Protein AF-A0A964X6C0-F1 (afdb_monomer_lite)

Foldseek 3Di:
DPPDDDQAAEFELFFAPVQGDDPDDVRSVVSVVVSVVVQVVCCVPVVHRYYYHHYLYLVVVLVVCVVRVPQEAEDEQDDDGSRNVRVVVSQVSCVVVNHHYHYDDDPLRVVQVVQCDPDDPSSVVCVVVSCVVVVND

pLDDT: mean 93.85, std 6.58, range [46.62, 98.25]

Secondary structure (DSSP, 8-state):
-TT-------EESS--TTS--S-SHHHHHHHHHHHHHHHHHHHHHH-S---EESS--HHHHHHHHHHHT-SSEEEEPPPSSHHHHHHHHHHHHHHHTT--EEEE--HHHHHHGGG-SS-HHHHHTTHHHHHHHTT--

Radius of gyration: 16.94 Å; chains: 1; bounding box: 37×33×46 Å

Structure (mmCIF, N/CA/C/O backbone):
data_AF-A0A964X6C0-F1
#
_entry.id   AF-A0A964X6C0-F1
#
loop_
_atom_site.group_PDB
_atom_site.id
_atom_site.type_symbol
_atom_site.label_atom_id
_atom_site.label_alt_id
_atom_site.label_comp_id
_atom_site.label_asym_id
_atom_site.label_entity_id
_atom_site.label_seq_id
_atom_site.pdbx_PDB_ins_code
_atom_site.Cartn_x
_atom_site.Cartn_y
_atom_site.Cartn_z
_atom_site.occupancy
_atom_site.B_iso_or_equiv
_atom_site.auth_seq_id
_atom_site.auth_comp_id
_atom_site.auth_asym_id
_atom_site.auth_atom_id
_atom_site.pdbx_PDB_model_num
ATOM 1 N N . PRO A 1 1 ? -13.222 -12.576 -5.541 1.00 49.53 1 PRO A N 1
ATOM 2 C CA . PRO A 1 1 ? -13.345 -13.393 -4.312 1.00 49.53 1 PRO A CA 1
ATOM 3 C C . PRO A 1 1 ? -14.797 -13.393 -3.814 1.00 49.53 1 PRO A C 1
ATOM 5 O O . PRO A 1 1 ? -15.246 -12.420 -3.221 1.00 49.53 1 PRO A O 1
ATOM 8 N N . HIS A 1 2 ? -15.557 -14.446 -4.125 1.00 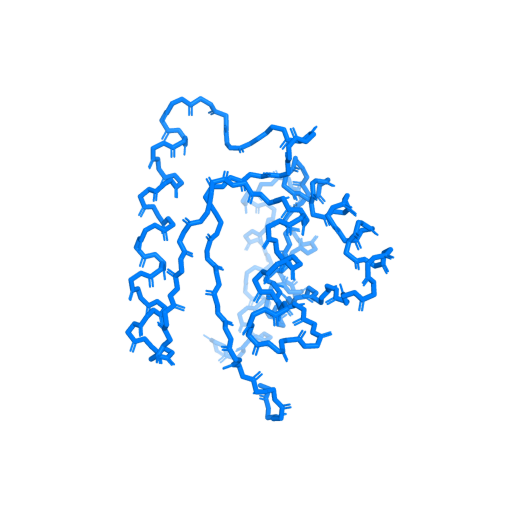46.62 2 HIS A N 1
ATOM 9 C CA . HIS A 1 2 ? -16.842 -14.671 -3.459 1.00 46.62 2 HIS A CA 1
ATOM 10 C C . HIS A 1 2 ? -16.566 -15.044 -1.996 1.00 46.62 2 HIS A C 1
ATOM 12 O O . HIS A 1 2 ? -15.679 -15.856 -1.746 1.00 46.62 2 HIS A O 1
ATOM 18 N N . GLY A 1 3 ? -17.294 -14.446 -1.051 1.00 70.44 3 GLY A N 1
ATOM 19 C CA . GLY A 1 3 ? -17.167 -14.766 0.376 1.00 70.44 3 GLY A CA 1
ATOM 20 C C . GLY A 1 3 ? -16.166 -13.921 1.170 1.00 70.44 3 GLY A C 1
ATOM 21 O O . GLY A 1 3 ? -15.827 -14.306 2.281 1.00 70.44 3 GLY A O 1
ATOM 22 N N . VAL A 1 4 ? -15.703 -12.789 0.631 1.00 80.75 4 VAL A N 1
ATOM 23 C CA . VAL A 1 4 ? -15.031 -11.750 1.427 1.00 80.75 4 VAL A CA 1
ATOM 24 C C . VAL A 1 4 ? -16.040 -10.642 1.686 1.00 80.75 4 VAL A C 1
ATOM 26 O O . VAL A 1 4 ? -16.537 -10.050 0.727 1.00 80.75 4 VAL A O 1
ATOM 29 N N . ASP A 1 5 ? -16.344 -10.393 2.956 1.00 90.50 5 ASP A N 1
ATOM 30 C CA . ASP A 1 5 ? -17.138 -9.240 3.371 1.00 90.50 5 ASP A CA 1
ATOM 31 C C . ASP A 1 5 ? -16.197 -8.071 3.672 1.00 90.50 5 ASP A C 1
ATOM 33 O O . ASP A 1 5 ? -15.273 -8.201 4.476 1.00 90.50 5 ASP A O 1
ATOM 37 N N . LEU A 1 6 ? -16.376 -6.955 2.968 1.00 92.94 6 LEU A N 1
ATOM 38 C CA . LEU A 1 6 ? -15.532 -5.777 3.135 1.00 92.94 6 LEU A CA 1
ATOM 39 C C . LEU A 1 6 ? -16.214 -4.814 4.104 1.00 92.94 6 LEU A C 1
ATOM 41 O O . LEU A 1 6 ? -17.134 -4.095 3.721 1.00 92.94 6 LEU A O 1
ATOM 45 N N . VAL A 1 7 ? -15.732 -4.787 5.344 1.00 95.31 7 VAL A N 1
ATOM 46 C CA . VAL A 1 7 ? -16.322 -3.974 6.422 1.00 95.31 7 VAL A CA 1
ATOM 47 C C . VAL A 1 7 ? -15.700 -2.580 6.551 1.00 95.31 7 VAL A C 1
ATOM 49 O O . VAL A 1 7 ? -16.333 -1.666 7.073 1.00 95.31 7 VAL A O 1
ATOM 52 N N . ALA A 1 8 ? -14.472 -2.399 6.057 1.00 95.88 8 ALA A N 1
ATOM 53 C CA . ALA A 1 8 ? -13.748 -1.131 6.062 1.00 95.88 8 ALA A CA 1
ATOM 54 C C . ALA A 1 8 ? -12.677 -1.096 4.962 1.00 95.88 8 ALA A C 1
ATOM 56 O O . ALA A 1 8 ? -12.255 -2.133 4.448 1.00 95.88 8 ALA A O 1
ATOM 57 N N . ALA A 1 9 ? -12.226 0.107 4.615 1.00 96.50 9 ALA A N 1
ATOM 58 C CA . ALA A 1 9 ? -11.108 0.334 3.710 1.00 96.50 9 ALA A CA 1
ATOM 59 C C . ALA A 1 9 ? -10.317 1.564 4.167 1.00 96.50 9 ALA A C 1
ATOM 61 O O . ALA A 1 9 ? -10.907 2.561 4.558 1.00 96.50 9 ALA A O 1
ATOM 62 N N . THR A 1 10 ? -8.991 1.510 4.060 1.00 96.62 10 THR A N 1
ATOM 63 C CA . THR A 1 10 ? -8.083 2.619 4.383 1.00 96.62 10 THR A CA 1
ATOM 64 C C . THR A 1 10 ? -7.063 2.750 3.259 1.00 96.62 10 THR A C 1
ATOM 66 O O . THR A 1 10 ? -6.584 1.746 2.729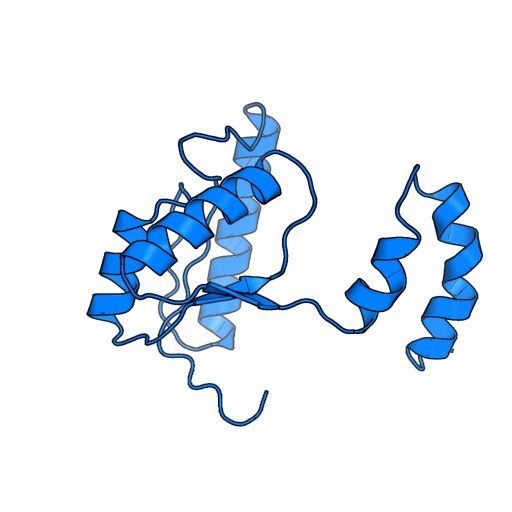 1.00 96.62 10 THR A O 1
ATOM 69 N N . VAL A 1 11 ? -6.718 3.983 2.891 1.00 97.31 11 VAL A N 1
ATOM 70 C CA . VAL A 1 11 ? -5.596 4.271 1.990 1.00 97.31 11 VAL A CA 1
ATOM 71 C C . VAL A 1 11 ? -4.438 4.825 2.807 1.00 97.31 11 VAL A C 1
ATOM 73 O O . VAL A 1 11 ? -4.640 5.635 3.707 1.00 97.31 11 VAL A O 1
ATOM 76 N N . VAL A 1 12 ? -3.217 4.404 2.482 1.00 95.69 12 VAL A N 1
ATOM 77 C CA . VAL A 1 12 ? -2.010 4.841 3.190 1.00 95.69 12 VAL A CA 1
ATOM 78 C C . VAL A 1 12 ? -1.091 5.589 2.234 1.00 95.69 12 VAL A C 1
ATOM 80 O O . VAL A 1 12 ? -0.718 5.053 1.192 1.00 95.69 12 VAL A O 1
ATOM 83 N N . SER A 1 13 ? -0.738 6.828 2.578 1.00 95.81 13 SER A N 1
ATOM 84 C CA . SER A 1 13 ? 0.100 7.717 1.762 1.00 95.81 13 SER A CA 1
ATOM 85 C C . SER A 1 13 ? 1.568 7.763 2.199 1.00 95.81 13 SER A C 1
ATOM 87 O O . SER A 1 13 ? 2.320 8.621 1.737 1.00 95.81 13 SER A O 1
ATOM 89 N N . GLY A 1 14 ? 1.979 6.859 3.083 1.00 94.12 14 GLY A N 1
ATOM 90 C CA . GLY A 1 14 ? 3.356 6.719 3.544 1.00 94.12 14 GLY A CA 1
ATOM 91 C C . GLY A 1 14 ? 3.752 5.261 3.723 1.00 94.12 14 GLY A C 1
ATOM 92 O O . GLY A 1 14 ? 3.166 4.358 3.124 1.00 94.12 14 GLY A O 1
ATOM 93 N N . SER A 1 15 ? 4.781 5.036 4.526 1.00 94.56 15 SER A N 1
ATOM 94 C CA . SER A 1 15 ? 5.343 3.718 4.801 1.00 94.56 15 SER A CA 1
ATOM 95 C C . SER A 1 15 ? 5.396 3.439 6.298 1.00 94.56 15 SER A C 1
ATOM 97 O O . SER A 1 15 ? 4.884 4.210 7.106 1.00 94.56 15 SER A O 1
ATOM 99 N N . HIS A 1 16 ? 5.978 2.300 6.661 1.00 96.88 16 HIS A N 1
ATOM 100 C CA . HIS A 1 16 ? 6.217 1.955 8.054 1.00 96.88 16 HIS A CA 1
ATOM 101 C C . HIS A 1 16 ? 7.147 2.993 8.715 1.00 96.88 16 HIS A C 1
ATOM 103 O O . HIS A 1 16 ? 8.107 3.413 8.056 1.00 96.88 16 HIS A O 1
ATOM 109 N N . PRO A 1 17 ? 6.939 3.364 9.994 1.00 94.38 17 PRO A N 1
ATOM 11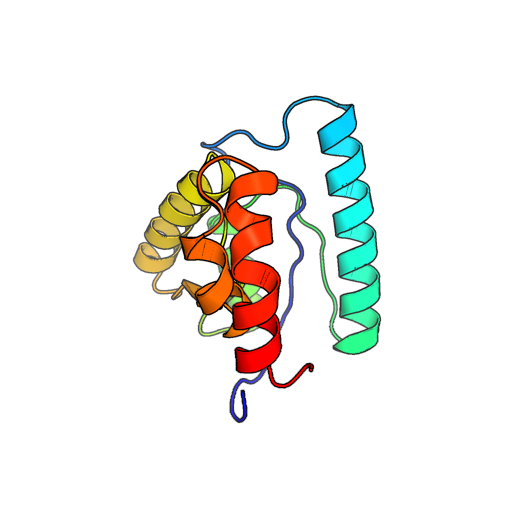0 C CA . PRO A 1 17 ? 7.764 4.357 10.693 1.00 94.38 17 PRO A CA 1
ATOM 111 C C . PRO A 1 17 ? 9.275 4.087 10.633 1.00 94.38 17 PRO A C 1
ATOM 113 O O . PRO A 1 17 ? 10.068 5.009 10.447 1.00 94.38 17 PRO A O 1
ATOM 116 N N . ASP A 1 18 ? 9.670 2.815 10.710 1.00 95.38 18 ASP A N 1
ATOM 117 C CA . ASP A 1 18 ? 11.082 2.402 10.661 1.00 95.38 18 ASP A CA 1
ATOM 118 C C . ASP A 1 18 ? 11.672 2.313 9.242 1.00 95.38 18 ASP A C 1
ATOM 120 O O . ASP A 1 18 ? 12.879 2.126 9.069 1.00 95.38 18 ASP A O 1
ATOM 124 N N . HIS A 1 19 ? 10.848 2.460 8.204 1.00 94.88 19 HIS A N 1
ATOM 125 C CA . HIS A 1 19 ? 11.258 2.298 6.811 1.00 94.88 19 HIS A CA 1
ATOM 126 C C . HIS A 1 19 ? 10.826 3.501 5.979 1.00 94.88 19 HIS A C 1
ATOM 128 O O . HIS A 1 19 ? 9.787 3.472 5.329 1.00 94.88 19 HIS A O 1
ATOM 134 N N . ALA A 1 20 ? 11.647 4.553 5.962 1.00 93.19 20 ALA A N 1
ATOM 135 C CA . ALA A 1 20 ? 11.326 5.810 5.290 1.00 93.19 20 ALA A CA 1
ATOM 136 C C . ALA A 1 20 ? 10.999 5.638 3.793 1.00 93.19 20 ALA A C 1
ATOM 138 O O . ALA A 1 20 ? 11.812 5.122 3.024 1.00 93.19 20 ALA A O 1
ATOM 139 N N . TRP A 1 21 ? 9.823 6.117 3.386 1.00 94.75 21 TRP A N 1
ATOM 140 C CA . TRP A 1 21 ? 9.352 6.276 2.009 1.00 94.75 21 TRP A CA 1
ATOM 141 C C . TRP A 1 21 ? 8.041 7.096 2.038 1.00 94.75 21 TRP A C 1
ATOM 143 O O . TRP A 1 21 ? 7.270 6.954 2.983 1.00 94.75 21 TRP A O 1
ATOM 153 N N . PRO A 1 22 ? 7.730 7.939 1.037 1.00 94.94 22 PRO A N 1
ATOM 154 C CA . PRO A 1 22 ? 8.489 8.247 -0.177 1.00 94.94 22 PRO A CA 1
ATOM 155 C C . PRO A 1 22 ? 9.664 9.214 0.048 1.00 94.94 22 PRO A C 1
ATOM 157 O O . PRO A 1 22 ? 9.727 9.944 1.032 1.00 94.94 22 PRO A O 1
ATOM 160 N N . PHE A 1 23 ? 10.618 9.236 -0.891 1.00 95.75 23 PHE A N 1
ATOM 161 C CA . PHE A 1 23 ? 11.835 10.048 -0.775 1.00 95.75 23 PHE A CA 1
ATOM 162 C C . PHE A 1 23 ? 11.715 11.415 -1.462 1.00 95.75 23 PHE A C 1
ATOM 164 O O . PHE A 1 23 ? 11.694 11.506 -2.692 1.00 95.75 23 PHE A O 1
ATOM 171 N N . GLY A 1 24 ? 11.741 12.478 -0.655 1.00 97.19 24 GLY A N 1
ATOM 172 C CA . GLY A 1 24 ? 11.779 13.872 -1.099 1.00 97.19 24 GLY A CA 1
ATOM 173 C C . GLY A 1 24 ? 10.411 14.464 -1.445 1.00 97.19 24 GLY A C 1
ATOM 174 O O . GLY A 1 24 ? 9.466 13.756 -1.794 1.00 97.19 24 GLY A O 1
ATOM 175 N N . ASP A 1 25 ? 10.329 15.793 -1.395 1.00 97.56 25 ASP A N 1
ATOM 176 C CA . ASP A 1 25 ? 9.063 16.541 -1.406 1.00 97.56 25 ASP A CA 1
ATOM 177 C C . ASP A 1 25 ? 8.189 16.260 -2.631 1.00 97.56 25 ASP A C 1
ATOM 179 O O . ASP A 1 25 ? 6.976 16.132 -2.522 1.00 97.56 25 ASP A O 1
ATOM 183 N N . LYS A 1 26 ? 8.801 16.114 -3.813 1.00 98.00 26 LYS A N 1
ATOM 184 C CA . LYS A 1 26 ? 8.058 15.837 -5.053 1.00 98.00 26 LYS A CA 1
ATOM 185 C C . LYS A 1 26 ? 7.413 14.453 -5.051 1.00 98.00 26 LYS A C 1
ATOM 187 O O . LYS A 1 26 ? 6.316 14.296 -5.578 1.00 98.00 26 LYS A O 1
ATOM 192 N N . ALA A 1 27 ? 8.105 13.453 -4.507 1.00 96.75 27 ALA A N 1
ATOM 193 C CA . ALA A 1 27 ? 7.556 12.107 -4.403 1.00 96.75 27 ALA A CA 1
ATOM 194 C C . ALA A 1 27 ? 6.473 12.059 -3.319 1.00 96.75 27 ALA A C 1
ATOM 196 O O . ALA A 1 27 ? 5.432 11.451 -3.544 1.00 96.75 27 ALA A O 1
ATOM 197 N N . ALA A 1 28 ? 6.685 12.754 -2.197 1.00 96.31 28 ALA A N 1
ATOM 198 C CA . ALA A 1 28 ? 5.689 12.902 -1.141 1.00 96.31 28 ALA A CA 1
ATOM 199 C C . ALA A 1 28 ? 4.400 13.568 -1.647 1.00 96.31 28 ALA A C 1
ATOM 201 O O . ALA A 1 28 ? 3.322 13.013 -1.455 1.00 96.31 28 ALA A O 1
ATOM 202 N N . ASP A 1 29 ? 4.500 14.686 -2.372 1.00 97.81 29 ASP A N 1
ATOM 203 C CA . ASP A 1 29 ? 3.336 15.359 -2.968 1.00 97.81 29 ASP A CA 1
ATOM 204 C C . ASP A 1 29 ? 2.613 14.457 -3.978 1.00 97.81 29 ASP A C 1
ATOM 206 O O . ASP A 1 29 ? 1.390 14.323 -3.942 1.00 97.81 29 ASP A O 1
ATOM 210 N N . PHE A 1 30 ? 3.363 13.764 -4.843 1.00 97.94 30 PHE A N 1
ATOM 211 C CA . PHE A 1 30 ? 2.770 12.819 -5.787 1.00 97.94 30 PHE A CA 1
ATOM 212 C C . PHE A 1 30 ? 1.996 11.702 -5.074 1.00 97.94 30 PHE A C 1
ATOM 214 O O . PHE A 1 30 ? 0.844 11.448 -5.423 1.00 97.94 30 PHE A O 1
ATOM 221 N N . VAL A 1 31 ? 2.600 11.052 -4.073 1.00 97.19 31 VAL A N 1
ATOM 222 C CA . VAL A 1 31 ? 1.963 9.959 -3.322 1.00 97.19 31 VAL A CA 1
ATOM 223 C C . VAL A 1 31 ? 0.748 10.462 -2.551 1.00 97.19 31 VAL A C 1
ATOM 225 O O . VAL A 1 31 ? -0.291 9.807 -2.594 1.00 97.19 31 VAL A O 1
ATOM 228 N N . ALA A 1 32 ? 0.824 11.629 -1.910 1.00 97.00 32 ALA A N 1
ATOM 229 C CA . ALA A 1 32 ? -0.305 12.214 -1.191 1.00 97.00 32 ALA A CA 1
ATOM 230 C C . ALA A 1 32 ? -1.500 12.465 -2.125 1.00 97.00 32 ALA A C 1
ATOM 232 O O . ALA A 1 32 ? -2.624 12.059 -1.825 1.00 97.00 32 ALA A O 1
ATOM 233 N N . ARG A 1 33 ? -1.262 13.065 -3.300 1.00 98.12 33 ARG A N 1
ATOM 234 C CA . ARG A 1 33 ? -2.322 13.342 -4.286 1.00 98.12 33 ARG A CA 1
ATOM 235 C C . ARG A 1 33 ? -2.879 12.063 -4.913 1.00 98.12 33 ARG A C 1
ATOM 237 O O . ARG A 1 33 ? -4.090 11.958 -5.071 1.00 98.12 33 ARG A O 1
ATOM 244 N N . ALA A 1 34 ? -2.026 11.087 -5.224 1.00 97.94 34 ALA A N 1
ATOM 245 C CA . ALA A 1 34 ? -2.459 9.784 -5.732 1.00 97.94 34 ALA A CA 1
ATOM 246 C C . ALA A 1 34 ? -3.270 8.994 -4.691 1.00 97.94 34 ALA A C 1
ATOM 248 O O . ALA A 1 34 ? -4.241 8.331 -5.038 1.00 97.94 34 ALA A O 1
ATOM 249 N N . SER A 1 35 ? -2.905 9.096 -3.412 1.00 97.81 35 SER A N 1
ATOM 250 C CA . SER A 1 35 ? -3.626 8.456 -2.307 1.00 97.81 35 SER A CA 1
ATOM 251 C C . SER A 1 35 ? -5.001 9.085 -2.088 1.00 97.81 35 SER A C 1
ATOM 253 O O . SER A 1 35 ? -5.977 8.368 -1.888 1.00 97.81 35 SER A O 1
ATOM 255 N N . ALA A 1 36 ? -5.100 10.414 -2.180 1.00 97.88 36 ALA A N 1
ATOM 256 C CA . ALA A 1 36 ? -6.382 11.112 -2.122 1.00 97.88 36 ALA A CA 1
ATOM 257 C C . ALA A 1 36 ? -7.315 10.691 -3.271 1.00 97.88 36 ALA A C 1
ATOM 259 O O . ALA A 1 36 ? -8.463 10.333 -3.019 1.00 97.88 36 ALA A O 1
ATOM 260 N N . ASP A 1 37 ? -6.801 10.649 -4.505 1.00 98.25 37 ASP A N 1
ATOM 261 C CA . ASP A 1 37 ? -7.550 10.188 -5.683 1.00 98.25 37 ASP A CA 1
ATOM 262 C C . ASP A 1 37 ? -8.008 8.724 -5.540 1.00 98.25 37 ASP A C 1
ATOM 264 O O . ASP A 1 37 ? -9.175 8.400 -5.768 1.00 98.25 37 ASP A O 1
ATOM 268 N N . ALA A 1 38 ? -7.122 7.842 -5.063 1.00 97.69 38 ALA A N 1
ATOM 269 C CA . ALA A 1 38 ? -7.457 6.447 -4.792 1.00 97.69 38 ALA A CA 1
ATOM 270 C C . ALA A 1 38 ? -8.555 6.309 -3.726 1.00 97.69 38 ALA A C 1
ATOM 272 O O . ALA A 1 38 ? -9.462 5.490 -3.887 1.00 97.69 38 ALA A O 1
ATOM 273 N N . ALA A 1 39 ? -8.505 7.113 -2.660 1.00 97.94 39 ALA A N 1
ATOM 274 C CA . ALA A 1 39 ? -9.539 7.124 -1.631 1.00 97.94 39 ALA A CA 1
ATOM 275 C C . ALA A 1 39 ? -10.881 7.618 -2.187 1.00 97.94 39 ALA A C 1
ATOM 277 O O . ALA A 1 39 ? -11.906 6.994 -1.923 1.00 97.94 39 ALA A O 1
ATOM 278 N N . ASP A 1 40 ? -10.895 8.672 -3.005 1.00 97.88 40 ASP A N 1
ATOM 279 C CA . ASP A 1 40 ? -12.116 9.175 -3.648 1.00 97.88 40 ASP A CA 1
ATOM 280 C C . ASP A 1 40 ? -12.756 8.120 -4.560 1.00 97.88 40 ASP A C 1
ATOM 282 O O . ASP A 1 40 ? -13.961 7.851 -4.468 1.00 97.88 40 ASP A O 1
ATOM 286 N N . HIS A 1 41 ? -11.948 7.449 -5.384 1.00 97.12 41 HIS A N 1
ATOM 287 C CA . HIS A 1 41 ? -12.420 6.346 -6.217 1.00 97.12 41 HIS A CA 1
ATOM 288 C C . HIS A 1 41 ? -12.961 5.188 -5.363 1.00 97.12 41 HIS A C 1
ATOM 290 O O . HIS A 1 41 ? -14.013 4.612 -5.673 1.00 97.12 41 HIS A O 1
ATOM 296 N N . ALA A 1 42 ? -12.255 4.824 -4.292 1.00 96.12 42 ALA A N 1
ATOM 297 C CA . ALA A 1 42 ? -12.648 3.741 -3.399 1.00 96.12 42 ALA A CA 1
ATOM 298 C C . ALA A 1 42 ? -13.973 4.049 -2.688 1.00 96.12 42 ALA A C 1
ATOM 300 O O . ALA A 1 42 ? -14.868 3.208 -2.724 1.00 96.12 42 ALA A O 1
ATOM 301 N N . ARG A 1 43 ? -14.160 5.263 -2.149 1.00 96.69 43 ARG A N 1
ATOM 302 C CA . ARG A 1 43 ? -15.436 5.704 -1.549 1.00 96.69 43 ARG A CA 1
ATOM 303 C C . ARG A 1 43 ? -16.591 5.562 -2.533 1.00 96.69 43 ARG A C 1
ATOM 305 O O . ARG A 1 43 ? -17.633 5.010 -2.188 1.00 96.69 43 ARG A O 1
ATOM 312 N N . SER A 1 44 ? -16.393 6.007 -3.776 1.00 94.44 44 SER A N 1
ATOM 313 C CA . SER A 1 44 ? -17.422 5.924 -4.817 1.00 94.44 44 SER A CA 1
ATOM 314 C C . SER A 1 44 ? -17.773 4.481 -5.192 1.00 94.44 44 SER A C 1
ATOM 316 O O . SER A 1 44 ? -18.943 4.170 -5.400 1.00 94.44 44 SER A O 1
ATOM 318 N N . THR A 1 45 ? -16.777 3.596 -5.263 1.00 95.25 45 THR A N 1
ATOM 319 C CA . THR A 1 45 ? -16.965 2.210 -5.725 1.00 95.25 45 THR A CA 1
ATOM 320 C C . THR A 1 45 ? -17.474 1.287 -4.622 1.00 95.25 45 THR A C 1
ATOM 322 O O . THR A 1 45 ? -18.303 0.418 -4.876 1.00 95.25 45 THR A O 1
ATOM 325 N N . LEU A 1 46 ? -16.967 1.457 -3.401 1.00 92.62 46 LEU A N 1
ATOM 326 C CA . LEU A 1 46 ? -17.219 0.564 -2.270 1.00 92.62 46 LEU A CA 1
ATOM 327 C C . LEU A 1 46 ? -18.392 1.030 -1.406 1.00 92.62 46 LEU A C 1
ATOM 329 O O . LEU A 1 46 ? -18.909 0.241 -0.626 1.00 92.62 46 LEU A O 1
ATOM 333 N N . SER A 1 47 ? -18.829 2.289 -1.542 1.00 92.44 47 SER A N 1
ATOM 334 C CA . SER A 1 47 ? -19.832 2.903 -0.656 1.00 92.44 47 SER A CA 1
ATOM 335 C C . SER A 1 47 ? -19.449 2.833 0.832 1.00 92.44 47 SER A C 1
ATOM 337 O O . SER A 1 47 ? -20.314 2.732 1.698 1.00 92.44 47 SER A O 1
ATOM 339 N N . LEU A 1 48 ? -18.146 2.890 1.118 1.00 93.31 48 LEU A N 1
ATOM 340 C CA . LEU A 1 48 ? -17.566 2.925 2.460 1.00 93.31 48 LEU A CA 1
ATOM 341 C C . LEU A 1 48 ? -16.913 4.285 2.706 1.00 93.31 48 LEU A C 1
ATOM 343 O O . LEU A 1 48 ? -16.502 4.960 1.758 1.00 93.31 48 LEU A O 1
ATOM 347 N N . ASP A 1 49 ? -16.772 4.659 3.978 1.00 94.00 49 ASP A N 1
ATOM 348 C CA . ASP A 1 49 ? -15.781 5.671 4.326 1.00 94.00 49 ASP A CA 1
ATOM 349 C C . ASP A 1 49 ? -14.378 5.082 4.139 1.00 94.00 49 ASP A C 1
ATOM 351 O O . ASP A 1 49 ? -14.138 3.910 4.435 1.00 94.00 49 ASP A O 1
ATOM 355 N N . VAL A 1 50 ? -13.473 5.890 3.595 1.00 97.12 50 VAL A N 1
ATOM 356 C CA . VAL A 1 50 ? -12.104 5.477 3.264 1.00 97.12 50 VAL A CA 1
ATOM 357 C C . VAL A 1 50 ? -11.148 6.565 3.734 1.00 97.12 50 VAL A C 1
ATOM 359 O O . VAL A 1 50 ? -10.862 7.494 2.970 1.00 97.12 50 VAL A O 1
ATOM 362 N N . PRO A 1 51 ? -10.686 6.539 4.994 1.00 95.88 51 PRO A N 1
ATOM 363 C CA . PRO A 1 51 ? -9.697 7.494 5.467 1.00 95.88 51 PRO A CA 1
ATOM 364 C C . PRO A 1 51 ? -8.370 7.335 4.718 1.00 95.88 51 PRO A C 1
ATOM 366 O O . PRO A 1 51 ? -7.995 6.241 4.289 1.00 95.88 51 PRO A O 1
ATOM 369 N N . VAL A 1 52 ? -7.654 8.453 4.586 1.00 97.00 52 VAL A N 1
ATOM 370 C CA . VAL A 1 52 ? -6.247 8.462 4.174 1.00 97.00 52 VAL A CA 1
ATOM 371 C C . VAL A 1 52 ? -5.407 8.681 5.425 1.00 97.00 52 VAL A C 1
ATOM 373 O O . VAL A 1 52 ? -5.605 9.680 6.116 1.00 97.00 52 VAL A O 1
ATOM 376 N N . ILE A 1 53 ? -4.491 7.760 5.706 1.00 95.25 53 ILE A N 1
ATOM 377 C CA . ILE A 1 53 ? -3.502 7.878 6.784 1.00 95.25 53 ILE A CA 1
ATOM 378 C C . ILE A 1 53 ? -2.104 8.054 6.188 1.00 95.25 53 ILE A C 1
ATOM 380 O O . ILE A 1 53 ? -1.834 7.609 5.072 1.00 95.25 53 ILE A O 1
ATOM 384 N N . ASP A 1 54 ? -1.210 8.719 6.908 1.00 93.88 54 ASP A N 1
ATOM 385 C CA . ASP A 1 54 ? 0.120 9.101 6.421 1.00 93.88 54 ASP A CA 1
ATOM 386 C C . ASP A 1 54 ? 1.229 8.095 6.764 1.00 93.88 54 ASP A C 1
ATOM 388 O O . ASP A 1 54 ? 2.357 8.257 6.302 1.00 93.88 54 ASP A O 1
ATOM 392 N N . SER A 1 55 ? 0.909 7.035 7.510 1.00 93.56 55 SER A N 1
ATOM 393 C CA . SER A 1 55 ? 1.855 6.011 7.958 1.00 93.56 55 SER A CA 1
ATOM 394 C C . SER A 1 55 ? 1.232 4.613 7.939 1.00 93.56 55 SER A C 1
ATOM 396 O O . SER A 1 55 ? 0.049 4.449 8.240 1.00 93.56 55 SER A O 1
ATOM 398 N N . LEU A 1 56 ? 2.036 3.594 7.610 1.00 92.44 56 LEU A N 1
ATOM 399 C CA . LEU A 1 56 ? 1.695 2.175 7.800 1.00 92.44 56 LEU A CA 1
ATOM 400 C C . LEU A 1 56 ? 2.026 1.764 9.241 1.00 92.44 56 LEU A C 1
ATOM 402 O O . LEU A 1 56 ? 2.942 0.983 9.477 1.00 92.44 56 LEU A O 1
ATOM 406 N N . ASP A 1 57 ? 1.303 2.346 10.191 1.00 93.25 57 ASP A N 1
ATOM 407 C CA . ASP A 1 57 ? 1.465 2.116 11.627 1.00 93.25 57 ASP A CA 1
ATOM 408 C C . ASP A 1 57 ? 0.515 1.011 12.121 1.00 93.25 57 ASP A C 1
ATOM 410 O O . ASP A 1 57 ? -0.701 1.090 11.912 1.00 93.25 57 ASP A O 1
ATOM 414 N N . ALA A 1 58 ? 1.050 -0.021 12.785 1.00 96.56 58 ALA A N 1
ATOM 415 C CA . ALA A 1 58 ? 0.247 -1.150 13.259 1.00 96.56 58 ALA A CA 1
ATOM 416 C C . ALA A 1 58 ? -0.815 -0.730 14.276 1.00 96.56 58 ALA A C 1
ATOM 418 O O . ALA A 1 58 ? -1.947 -1.204 14.199 1.00 96.56 58 ALA A O 1
ATOM 419 N N . HIS A 1 59 ? -0.483 0.172 15.203 1.00 96.06 59 HIS A N 1
ATOM 420 C CA . HIS A 1 59 ? -1.413 0.608 16.242 1.00 96.06 59 HIS A CA 1
ATOM 421 C C . HIS A 1 59 ? -2.677 1.231 15.635 1.00 96.06 59 HIS A C 1
ATOM 423 O O . HIS A 1 59 ? -3.789 0.810 15.957 1.00 96.06 59 HIS A O 1
ATOM 429 N N . THR A 1 60 ? -2.503 2.141 14.678 1.00 95.38 60 THR A N 1
ATOM 430 C CA . THR A 1 60 ? -3.597 2.774 13.933 1.00 95.38 60 THR A CA 1
ATOM 431 C C . THR A 1 60 ? -4.458 1.742 13.198 1.00 95.38 60 THR A C 1
ATOM 433 O O . THR A 1 60 ? -5.688 1.811 13.242 1.00 95.38 60 THR A O 1
ATOM 436 N N . LEU A 1 61 ? -3.841 0.756 12.538 1.00 96.25 61 LEU A N 1
ATOM 437 C CA . LEU A 1 61 ? -4.572 -0.283 11.802 1.00 96.25 61 LEU A CA 1
ATOM 438 C C . LEU A 1 61 ? -5.335 -1.239 12.729 1.00 96.25 61 LEU A C 1
ATOM 440 O O . LEU A 1 61 ? -6.459 -1.623 12.406 1.00 96.25 61 LEU A O 1
ATOM 444 N N . ILE A 1 62 ? -4.772 -1.581 13.889 1.00 97.19 62 ILE A N 1
ATOM 445 C CA . ILE A 1 62 ? -5.436 -2.399 14.914 1.00 97.19 62 ILE A CA 1
ATOM 446 C C . ILE A 1 62 ? -6.666 -1.669 15.460 1.00 97.19 62 ILE A C 1
ATOM 448 O O . ILE A 1 62 ? -7.739 -2.265 15.565 1.00 97.19 62 ILE A O 1
ATOM 452 N N . GLU A 1 63 ? -6.550 -0.375 15.766 1.00 95.88 63 GLU A N 1
ATOM 453 C CA . GLU A 1 63 ? -7.692 0.426 16.217 1.00 95.88 63 GLU A CA 1
ATOM 454 C C . GLU A 1 63 ? -8.792 0.499 15.150 1.00 95.88 63 GLU A C 1
ATOM 456 O O . GLU A 1 63 ? -9.974 0.331 15.458 1.00 95.88 63 GLU A O 1
ATOM 461 N N . GLN A 1 64 ? -8.432 0.707 13.881 1.00 94.69 64 GLN A N 1
ATOM 462 C CA . GLN A 1 64 ? -9.397 0.724 12.776 1.00 94.69 64 GLN A CA 1
ATOM 463 C C . GLN A 1 64 ? -10.083 -0.634 12.572 1.00 94.69 64 GLN A C 1
ATOM 465 O O . GLN A 1 64 ? -11.304 -0.686 12.383 1.00 94.69 64 GLN A O 1
ATOM 470 N N . ALA A 1 65 ? -9.333 -1.734 12.644 1.00 95.81 65 ALA A N 1
ATOM 471 C CA . ALA A 1 65 ? -9.888 -3.082 12.565 1.00 95.81 65 ALA A CA 1
ATOM 472 C C . ALA A 1 65 ? -10.856 -3.354 13.725 1.00 95.81 65 ALA A C 1
ATOM 474 O O . ALA A 1 65 ? -11.967 -3.831 13.499 1.00 95.81 65 ALA A O 1
ATOM 475 N N . GLY A 1 66 ? -10.499 -2.949 14.947 1.00 96.50 66 GLY A N 1
ATOM 476 C CA . GLY A 1 66 ? -11.361 -3.075 16.123 1.00 96.50 66 GLY A CA 1
ATOM 477 C C . GLY A 1 66 ? -12.673 -2.295 16.001 1.00 96.50 66 GLY A C 1
ATOM 478 O O . GLY A 1 66 ? -13.735 -2.827 16.319 1.00 96.50 66 GLY A O 1
ATOM 479 N N . HIS A 1 67 ? -12.633 -1.058 15.494 1.00 95.38 67 HIS A N 1
ATOM 480 C CA . HIS A 1 67 ? -13.841 -0.250 15.282 1.00 95.38 67 HIS A CA 1
ATOM 481 C C . HIS A 1 67 ? -14.758 -0.796 14.181 1.00 95.38 67 HIS A C 1
ATOM 483 O O . HIS A 1 67 ? -15.975 -0.636 14.264 1.00 95.38 67 HIS A O 1
ATOM 489 N N . SER A 1 68 ? -14.184 -1.415 13.148 1.00 95.00 68 SER A N 1
ATOM 490 C CA . SER A 1 68 ? -14.935 -1.974 12.016 1.00 95.00 68 SER A CA 1
ATOM 491 C C . SER A 1 68 ? -15.374 -3.424 12.224 1.00 95.00 68 SER A C 1
ATOM 493 O O . SER A 1 68 ? -16.244 -3.902 11.499 1.00 95.00 68 SER A O 1
ATOM 495 N N . GLY A 1 69 ? -14.804 -4.118 13.213 1.00 95.44 69 GLY A N 1
ATOM 496 C CA . GLY A 1 69 ? -15.016 -5.549 13.419 1.00 95.44 69 GLY A CA 1
ATOM 497 C C . GLY A 1 69 ? -14.324 -6.413 12.362 1.00 95.44 69 GLY A C 1
ATOM 498 O O . GLY A 1 69 ? -14.819 -7.491 12.051 1.00 95.44 69 GLY A O 1
ATOM 499 N N . ALA A 1 70 ? -13.225 -5.935 11.773 1.00 96.12 70 ALA A N 1
ATOM 500 C CA . ALA A 1 70 ? -12.465 -6.695 10.787 1.00 96.12 70 ALA A CA 1
ATOM 501 C C . ALA A 1 70 ? -11.638 -7.804 11.458 1.00 96.12 70 ALA A C 1
ATOM 503 O O . ALA A 1 70 ? -10.865 -7.540 12.376 1.00 96.12 70 ALA A O 1
ATOM 504 N N . ASP A 1 71 ? -11.755 -9.030 10.947 1.00 95.56 71 ASP A N 1
ATOM 505 C CA . ASP A 1 71 ? -10.999 -10.190 11.440 1.00 95.56 71 ASP A CA 1
ATOM 506 C C . ASP A 1 71 ? -9.573 -10.273 10.865 1.00 95.56 71 ASP A C 1
ATOM 508 O O . ASP A 1 71 ? -8.731 -11.001 11.381 1.00 95.56 71 ASP A O 1
ATOM 512 N N . TRP A 1 72 ? -9.311 -9.586 9.750 1.00 96.38 72 TRP A N 1
ATOM 513 C CA . TRP A 1 72 ? -8.046 -9.609 9.013 1.00 96.38 72 TRP A CA 1
ATOM 514 C C . TRP A 1 72 ? -7.958 -8.412 8.063 1.00 96.38 72 TRP A C 1
ATOM 516 O O . TRP A 1 72 ? -8.964 -7.792 7.713 1.00 96.38 72 TRP A O 1
ATOM 526 N N . ILE A 1 73 ? -6.745 -8.102 7.610 1.00 96.88 73 ILE A N 1
ATOM 527 C CA . ILE A 1 73 ? -6.472 -7.034 6.643 1.00 96.88 73 ILE A CA 1
ATOM 528 C C . ILE A 1 73 ? -6.079 -7.656 5.303 1.00 96.88 73 ILE A C 1
ATOM 530 O O . ILE A 1 73 ? -5.266 -8.577 5.249 1.00 96.88 73 ILE A O 1
ATOM 534 N N . LEU A 1 74 ? -6.623 -7.131 4.202 1.00 95.56 74 LEU A N 1
ATOM 535 C CA . LEU A 1 74 ? -6.189 -7.448 2.839 1.00 95.56 74 LEU A CA 1
ATOM 536 C C . LEU A 1 74 ? -5.475 -6.251 2.230 1.00 95.56 74 LEU A C 1
ATOM 538 O O . LEU A 1 74 ? -6.019 -5.150 2.217 1.00 95.56 74 LEU A O 1
ATOM 542 N N . THR A 1 75 ? -4.312 -6.473 1.632 1.00 95.06 75 THR A N 1
ATOM 543 C CA . THR A 1 75 ? -3.591 -5.423 0.909 1.00 95.06 75 THR A CA 1
ATOM 544 C C . THR A 1 75 ? -2.983 -5.965 -0.383 1.00 95.06 75 THR A C 1
ATOM 546 O O . THR A 1 75 ? -2.642 -7.151 -0.440 1.00 95.06 75 THR A O 1
ATOM 549 N N . PRO A 1 76 ? -2.850 -5.159 -1.451 1.00 93.56 76 PRO A N 1
ATOM 550 C CA . PRO A 1 76 ? -2.033 -5.536 -2.594 1.00 93.56 76 PRO A CA 1
ATOM 551 C C . PRO A 1 76 ? -0.608 -5.888 -2.166 1.00 93.56 76 PRO A C 1
ATOM 553 O O . PRO A 1 76 ? -0.034 -5.275 -1.268 1.00 93.56 76 PRO A O 1
ATOM 556 N N . ASP A 1 77 ? -0.024 -6.878 -2.826 1.00 92.25 77 ASP A N 1
ATOM 557 C CA . ASP A 1 77 ? 1.355 -7.258 -2.561 1.00 92.25 77 ASP A CA 1
ATOM 558 C C . ASP A 1 77 ? 2.326 -6.137 -2.968 1.00 92.25 77 ASP A C 1
ATOM 560 O O . ASP A 1 77 ? 2.143 -5.478 -3.996 1.00 92.25 77 ASP A O 1
ATOM 564 N N . THR A 1 78 ? 3.359 -5.909 -2.159 1.00 92.06 78 THR A N 1
ATOM 565 C CA . THR A 1 78 ? 4.277 -4.778 -2.327 1.00 92.06 78 THR A CA 1
ATOM 566 C C . THR A 1 78 ? 5.565 -5.198 -3.040 1.00 92.06 78 THR A C 1
ATOM 568 O O . THR A 1 78 ? 6.040 -6.328 -2.885 1.00 92.06 78 THR A O 1
ATOM 571 N N . PRO A 1 79 ? 6.165 -4.310 -3.854 1.00 87.44 79 PRO A N 1
ATOM 572 C CA . PRO A 1 79 ? 7.481 -4.563 -4.422 1.00 87.44 79 PRO A CA 1
ATOM 573 C C . PRO A 1 79 ? 8.566 -4.557 -3.334 1.00 87.44 79 PRO A C 1
ATOM 575 O O . PRO A 1 79 ? 8.400 -3.983 -2.258 1.00 87.44 79 PRO A O 1
ATOM 578 N N . VAL A 1 80 ? 9.717 -5.155 -3.654 1.00 89.06 80 VAL A N 1
ATOM 579 C CA . VAL A 1 80 ? 10.920 -5.095 -2.809 1.00 89.06 80 VAL A CA 1
ATOM 580 C C . VAL A 1 80 ? 11.419 -3.652 -2.624 1.00 89.06 80 VAL A C 1
ATOM 582 O O . VAL A 1 80 ? 11.245 -2.811 -3.509 1.00 89.06 80 VAL A O 1
ATOM 585 N N . GLY A 1 81 ? 12.083 -3.381 -1.498 1.00 92.50 81 GLY A N 1
ATOM 586 C CA . GLY A 1 81 ? 12.560 -2.052 -1.098 1.00 92.50 81 GLY A CA 1
ATOM 587 C C . GLY A 1 81 ? 11.897 -1.576 0.202 1.00 92.50 81 GLY A C 1
ATOM 588 O O . GLY A 1 81 ? 11.223 -2.373 0.846 1.00 92.50 81 GLY A O 1
ATOM 589 N N . PRO A 1 82 ? 12.015 -0.283 0.567 1.00 94.38 82 PRO A N 1
ATOM 590 C CA . PRO A 1 82 ? 11.551 0.231 1.862 1.00 94.38 82 PRO A CA 1
ATOM 591 C C . PRO A 1 82 ? 10.081 -0.068 2.172 1.00 94.38 82 PRO A C 1
ATOM 593 O O . PRO A 1 82 ? 9.739 -0.390 3.303 1.00 94.38 82 PRO A O 1
ATOM 596 N N . LEU A 1 83 ? 9.209 -0.015 1.159 1.00 93.94 83 LEU A N 1
ATOM 597 C CA . LEU A 1 83 ? 7.798 -0.364 1.324 1.00 93.94 83 LEU A CA 1
ATOM 598 C C . LEU A 1 83 ? 7.600 -1.866 1.592 1.00 93.94 83 LEU A C 1
ATOM 600 O O . LEU A 1 83 ? 6.741 -2.237 2.382 1.00 93.94 83 LEU A O 1
ATOM 604 N N . GLY A 1 84 ? 8.387 -2.728 0.944 1.00 95.19 84 GLY A N 1
ATOM 605 C CA . GLY A 1 84 ? 8.379 -4.172 1.181 1.00 95.19 84 GLY A CA 1
ATOM 606 C C . GLY A 1 84 ? 8.930 -4.539 2.558 1.00 95.19 84 GLY A C 1
ATOM 607 O O . GLY A 1 84 ? 8.325 -5.352 3.253 1.00 95.19 84 GLY A O 1
ATOM 608 N N . ASP A 1 85 ? 10.024 -3.898 2.971 1.00 96.44 85 ASP A N 1
ATOM 609 C CA . ASP A 1 85 ? 10.625 -4.086 4.295 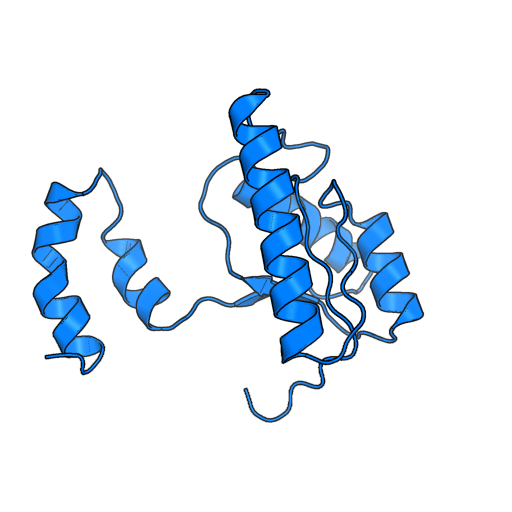1.00 96.44 85 ASP A CA 1
ATOM 610 C C . ASP A 1 85 ? 9.657 -3.620 5.397 1.00 96.44 85 ASP A C 1
ATOM 612 O O . ASP A 1 85 ? 9.370 -4.368 6.328 1.00 96.44 85 ASP A O 1
ATOM 616 N N . GLY A 1 86 ? 9.052 -2.439 5.225 1.00 96.12 86 GLY A N 1
ATOM 617 C CA . GLY A 1 86 ? 8.026 -1.922 6.129 1.00 96.12 86 GLY A CA 1
ATOM 618 C C . GLY A 1 86 ? 6.760 -2.775 6.175 1.00 96.12 86 GLY A C 1
ATOM 619 O O . GLY A 1 86 ? 6.190 -2.962 7.241 1.00 96.12 86 GLY A O 1
ATOM 620 N N . MET A 1 87 ? 6.342 -3.354 5.047 1.00 96.25 87 MET A N 1
ATOM 621 C CA . MET A 1 87 ? 5.219 -4.296 5.012 1.00 96.25 87 MET A CA 1
ATOM 622 C C . MET A 1 87 ? 5.534 -5.595 5.768 1.00 96.25 87 MET A C 1
ATOM 624 O O . MET A 1 87 ? 4.636 -6.196 6.351 1.00 96.25 87 MET A O 1
ATOM 628 N N . ALA A 1 88 ? 6.793 -6.044 5.765 1.00 96.00 88 ALA A N 1
ATOM 629 C CA . ALA A 1 88 ? 7.215 -7.215 6.528 1.00 96.00 88 ALA A CA 1
ATOM 630 C C . ALA A 1 88 ? 7.252 -6.937 8.040 1.00 96.00 88 ALA A C 1
ATOM 632 O O . ALA A 1 88 ? 6.811 -7.792 8.806 1.00 96.00 88 ALA A O 1
ATOM 633 N N . ALA A 1 89 ? 7.726 -5.756 8.452 1.00 96.44 89 ALA A N 1
ATOM 634 C CA . ALA A 1 89 ? 7.663 -5.306 9.845 1.00 96.44 89 ALA A CA 1
ATOM 635 C C . ALA A 1 89 ? 6.207 -5.207 10.325 1.00 96.44 89 ALA A C 1
ATOM 637 O O . ALA A 1 89 ? 5.832 -5.878 11.283 1.00 96.44 89 ALA A O 1
ATOM 638 N N . LEU A 1 90 ? 5.363 -4.506 9.561 1.00 97.00 90 LEU A N 1
ATOM 639 C CA . LEU A 1 90 ? 3.936 -4.378 9.844 1.00 97.00 90 LEU A CA 1
ATOM 640 C C . LEU A 1 90 ? 3.251 -5.745 9.982 1.00 97.00 90 LEU A C 1
ATOM 642 O O . LEU A 1 90 ? 2.450 -5.952 10.886 1.00 97.00 90 LEU A O 1
ATOM 646 N N . ALA A 1 91 ? 3.558 -6.694 9.093 1.00 97.06 91 ALA A N 1
ATOM 647 C CA . ALA A 1 91 ? 2.973 -8.030 9.156 1.00 97.06 91 ALA A CA 1
ATOM 648 C C . ALA A 1 91 ? 3.298 -8.751 10.474 1.00 97.06 91 ALA A C 1
ATOM 650 O O . ALA A 1 91 ? 2.425 -9.430 11.006 1.00 97.06 91 ALA A O 1
ATOM 651 N N . ALA A 1 92 ? 4.521 -8.605 10.994 1.00 97.06 92 ALA A N 1
ATOM 652 C CA . ALA A 1 92 ? 4.907 -9.191 12.277 1.00 97.06 92 ALA A CA 1
ATOM 653 C C . ALA A 1 92 ? 4.171 -8.525 13.450 1.00 97.06 92 ALA A C 1
ATOM 655 O O . ALA A 1 92 ? 3.641 -9.219 14.311 1.00 97.06 92 ALA A O 1
ATOM 656 N N . GLU A 1 93 ? 4.072 -7.195 13.450 1.00 97.94 93 GLU A N 1
ATOM 657 C CA . GLU A 1 93 ? 3.376 -6.439 14.500 1.00 97.94 93 GLU A CA 1
ATOM 658 C C . GLU A 1 93 ? 1.877 -6.761 14.563 1.00 97.94 93 GLU A C 1
ATOM 660 O O . GLU A 1 93 ? 1.301 -6.892 15.644 1.00 97.94 93 GLU A O 1
ATOM 665 N N . LEU A 1 94 ? 1.235 -6.914 13.402 1.00 97.94 94 LEU A N 1
ATOM 666 C CA . LEU A 1 94 ? -0.176 -7.282 13.320 1.00 97.94 94 LEU A CA 1
ATOM 667 C C . LEU A 1 94 ? -0.416 -8.746 13.732 1.00 97.94 94 LEU A C 1
ATOM 669 O O . LEU A 1 94 ? -1.425 -9.034 14.376 1.00 97.94 94 LEU A O 1
ATOM 673 N N . ASP A 1 95 ? 0.510 -9.658 13.416 1.00 97.00 95 ASP A N 1
ATOM 674 C CA . ASP A 1 95 ? 0.439 -11.064 13.847 1.00 97.00 95 ASP A CA 1
ATOM 675 C C . ASP A 1 95 ? 0.542 -11.191 15.375 1.00 97.00 95 ASP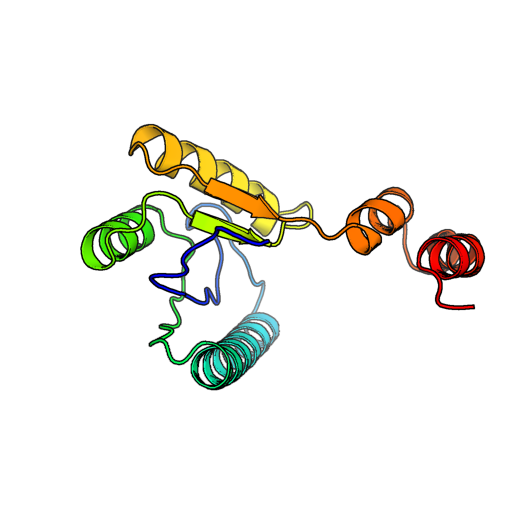 A C 1
ATOM 677 O O . ASP A 1 95 ? -0.271 -11.885 15.989 1.00 97.00 95 ASP A O 1
ATOM 681 N N . ASP A 1 96 ? 1.443 -10.431 16.010 1.00 97.25 96 ASP A N 1
ATOM 682 C CA . ASP A 1 96 ? 1.559 -10.347 17.476 1.00 97.25 96 ASP A CA 1
ATOM 683 C C . ASP A 1 96 ? 0.263 -9.839 18.141 1.00 97.25 96 ASP A C 1
ATOM 685 O O . ASP A 1 96 ? -0.062 -10.222 19.270 1.00 97.25 96 ASP A O 1
ATOM 689 N N . ALA A 1 97 ? -0.509 -9.007 17.435 1.00 96.69 97 ALA A N 1
ATOM 690 C CA . ALA A 1 97 ? -1.818 -8.516 17.865 1.00 96.69 97 ALA A CA 1
ATOM 691 C C . ALA A 1 97 ? -2.989 -9.455 17.505 1.00 96.69 97 ALA A C 1
ATOM 693 O O . ALA A 1 97 ? -4.137 -9.162 17.849 1.00 96.69 97 ALA A O 1
ATOM 694 N N . GLY A 1 98 ? -2.727 -10.577 16.830 1.00 97.38 98 GLY A N 1
ATOM 695 C CA . GLY A 1 98 ? -3.751 -11.523 16.389 1.00 97.38 98 GLY A CA 1
ATOM 696 C C . GLY A 1 98 ? -4.621 -11.013 15.237 1.00 97.38 98 GLY A C 1
ATOM 697 O O . GLY A 1 98 ? -5.754 -11.472 15.100 1.00 97.38 98 GLY A O 1
ATOM 698 N N . LEU A 1 99 ? -4.115 -10.080 14.424 1.00 97.75 99 LEU A N 1
ATOM 699 C CA . LEU A 1 99 ? -4.795 -9.509 13.260 1.00 97.75 99 LEU A CA 1
ATOM 700 C C . LEU A 1 99 ? -4.058 -9.908 11.967 1.00 97.75 99 LEU A C 1
ATOM 702 O O . LEU A 1 99 ? -3.123 -9.228 11.549 1.00 97.75 99 LEU A O 1
ATOM 706 N N . PRO A 1 100 ? -4.449 -11.003 11.293 1.00 96.00 100 PRO A N 1
ATOM 707 C CA . PRO A 1 100 ? -3.738 -11.486 10.116 1.00 96.00 100 PRO A CA 1
ATOM 708 C C . PRO A 1 100 ? -3.707 -10.465 8.972 1.00 96.00 100 PRO A C 1
ATOM 710 O O . PRO A 1 100 ? -4.738 -9.918 8.572 1.00 96.00 100 PRO A O 1
ATOM 713 N N . LEU A 1 101 ? -2.525 -10.267 8.383 1.00 96.75 101 LEU A N 1
ATOM 714 C CA . LEU A 1 101 ? -2.335 -9.466 7.176 1.00 96.75 101 LEU A CA 1
ATOM 715 C C . LEU A 1 101 ? -2.166 -10.366 5.945 1.00 96.75 101 LEU A C 1
ATOM 717 O O . LEU A 1 101 ? -1.150 -11.040 5.762 1.00 96.75 101 LEU A O 1
ATOM 721 N N . HIS A 1 102 ? -3.144 -10.334 5.048 1.00 95.75 102 HIS A N 1
ATOM 722 C CA . HIS A 1 102 ? -3.122 -11.050 3.782 1.00 95.75 102 HIS A CA 1
ATOM 723 C C . HIS A 1 102 ? -2.667 -10.141 2.641 1.00 95.75 102 HIS A C 1
ATOM 725 O O . HIS A 1 102 ? -3.223 -9.069 2.400 1.00 95.75 102 HIS A O 1
ATOM 731 N N . ARG A 1 103 ? -1.670 -10.607 1.885 1.00 94.25 103 ARG A N 1
ATOM 732 C CA . ARG A 1 103 ? -1.190 -9.934 0.675 1.00 94.25 103 ARG A CA 1
ATOM 733 C C . ARG A 1 103 ? -1.794 -10.581 -0.561 1.00 94.25 103 ARG A C 1
ATOM 735 O O . ARG A 1 103 ? -1.680 -11.791 -0.755 1.00 94.25 103 ARG A O 1
ATOM 742 N N . PHE A 1 104 ? -2.431 -9.774 -1.397 1.00 93.38 104 PHE A N 1
ATOM 743 C CA . PHE A 1 104 ? -3.061 -10.209 -2.634 1.00 93.38 104 PHE A CA 1
ATOM 744 C C . PHE A 1 104 ? -2.225 -9.801 -3.844 1.00 93.38 104 PHE A C 1
ATOM 746 O O . PHE A 1 104 ? -1.958 -8.622 -4.074 1.00 93.38 104 PHE A O 1
ATOM 753 N N . ARG A 1 105 ? -1.865 -10.787 -4.664 1.00 92.88 105 ARG A N 1
ATOM 754 C CA . ARG A 1 105 ? -1.171 -10.600 -5.937 1.00 92.88 105 ARG A CA 1
ATOM 755 C C . ARG A 1 105 ? -2.042 -11.169 -7.049 1.00 92.88 105 ARG A C 1
ATOM 757 O O . ARG A 1 105 ? -2.453 -12.323 -6.967 1.00 92.88 105 ARG A O 1
ATOM 764 N N . ARG A 1 106 ? -2.337 -10.372 -8.078 1.00 90.75 106 ARG A N 1
ATOM 765 C CA . ARG A 1 106 ? -3.165 -10.821 -9.210 1.00 90.75 106 ARG A CA 1
ATOM 766 C C . ARG A 1 106 ? -2.408 -11.865 -10.034 1.00 90.75 106 ARG A C 1
ATOM 768 O O . ARG A 1 106 ? -1.175 -11.904 -10.029 1.00 90.75 106 ARG A O 1
ATOM 775 N N . ASP A 1 107 ? -3.131 -12.679 -10.795 1.00 91.50 107 ASP A N 1
ATOM 776 C CA . ASP A 1 107 ? -2.515 -13.728 -11.620 1.00 91.50 107 ASP A CA 1
ATOM 777 C C . ASP A 1 107 ? -1.572 -13.156 -12.686 1.00 91.50 107 ASP A C 1
ATOM 779 O O . ASP A 1 107 ? -0.491 -13.702 -12.926 1.00 91.50 107 ASP A O 1
ATOM 783 N N . TRP A 1 108 ? -1.947 -12.020 -13.285 1.00 90.81 108 TRP A N 1
ATOM 784 C CA . TRP A 1 108 ? -1.113 -11.343 -14.278 1.00 90.81 108 TRP A CA 1
ATOM 785 C C . TRP A 1 108 ? 0.159 -10.752 -13.651 1.00 90.81 108 TRP A C 1
ATOM 787 O O . TRP A 1 108 ? 1.237 -10.911 -14.223 1.00 90.81 108 TRP A O 1
ATOM 797 N N . ASP A 1 109 ? 0.072 -10.171 -12.447 1.00 91.81 109 ASP A N 1
ATOM 798 C CA . ASP A 1 109 ? 1.242 -9.706 -11.691 1.00 91.81 109 ASP A CA 1
ATOM 799 C C . ASP A 1 109 ? 2.165 -10.883 -11.359 1.00 91.81 109 ASP A C 1
ATOM 801 O O . ASP A 1 109 ? 3.370 -10.820 -11.589 1.00 91.81 109 ASP A O 1
ATOM 805 N N . SER A 1 110 ? 1.603 -12.000 -10.889 1.00 92.88 110 SER A N 1
ATOM 806 C CA . SER A 1 110 ? 2.354 -13.224 -10.576 1.00 92.88 110 SER A CA 1
ATOM 807 C C . SER A 1 110 ? 3.079 -13.799 -11.794 1.00 92.88 110 SER A C 1
ATOM 809 O O . SER A 1 110 ? 4.188 -14.315 -11.659 1.00 92.88 110 SER A O 1
ATOM 811 N N . ALA A 1 111 ? 2.478 -13.697 -12.981 1.00 93.38 111 ALA A N 1
ATOM 812 C CA . ALA A 1 111 ? 3.098 -14.113 -14.235 1.00 93.38 111 ALA A CA 1
ATOM 813 C C . ALA A 1 111 ? 4.210 -13.153 -14.683 1.00 93.38 111 ALA A C 1
ATOM 815 O O . ALA A 1 111 ? 5.251 -13.599 -15.159 1.00 93.38 111 ALA A O 1
ATOM 816 N N . ALA A 1 112 ? 3.997 -11.844 -14.540 1.00 93.25 112 ALA A N 1
ATOM 817 C CA . ALA A 1 112 ? 4.886 -10.817 -15.070 1.00 93.25 112 ALA A CA 1
ATOM 818 C C . ALA A 1 112 ? 6.094 -10.530 -14.163 1.00 93.25 112 ALA A C 1
ATOM 820 O O . ALA A 1 112 ? 7.211 -10.362 -14.660 1.00 93.25 112 ALA A O 1
ATOM 821 N N . TRP A 1 113 ? 5.902 -10.485 -12.840 1.00 91.69 113 TRP A N 1
ATOM 822 C CA . TRP A 1 113 ? 6.935 -10.057 -11.888 1.00 91.69 113 TRP A CA 1
ATOM 823 C C . TRP A 1 113 ? 8.271 -10.808 -11.994 1.00 91.69 113 TRP A C 1
ATOM 825 O O . TRP A 1 113 ? 9.306 -10.139 -11.934 1.00 91.69 113 TRP A O 1
ATOM 835 N N . PRO A 1 114 ? 8.307 -12.142 -12.207 1.00 91.88 114 PRO A N 1
ATOM 836 C CA . PRO A 1 114 ? 9.561 -12.883 -12.366 1.00 91.88 114 PRO A CA 1
ATOM 837 C C . PRO A 1 114 ? 10.468 -12.362 -13.492 1.00 91.88 114 PRO A C 1
ATOM 839 O O . PRO A 1 114 ? 11.685 -12.539 -13.436 1.00 91.88 114 PRO A O 1
ATOM 842 N N . PHE A 1 115 ? 9.904 -11.687 -14.499 1.00 93.56 115 PHE A N 1
ATOM 843 C CA . PHE A 1 115 ? 10.652 -11.128 -15.627 1.00 93.56 115 PHE A CA 1
ATOM 844 C C . PHE A 1 115 ? 11.128 -9.683 -15.391 1.00 93.56 115 PHE A C 1
ATOM 846 O O . PHE A 1 115 ? 11.984 -9.185 -16.129 1.00 93.56 115 PHE A O 1
ATOM 853 N N . ALA A 1 116 ? 10.627 -8.993 -14.361 1.00 90.62 116 ALA A N 1
ATOM 854 C CA . ALA A 1 116 ? 10.913 -7.584 -14.067 1.00 90.62 116 ALA A CA 1
ATOM 855 C C . ALA A 1 116 ? 12.241 -7.386 -13.301 1.00 90.62 116 ALA A C 1
ATOM 857 O O . ALA A 1 116 ? 12.290 -6.746 -12.256 1.00 90.62 116 ALA A O 1
ATOM 858 N N . THR A 1 117 ? 13.341 -7.947 -13.812 1.00 88.69 117 THR A N 1
ATOM 859 C CA . THR A 1 117 ? 14.601 -8.068 -13.048 1.00 88.69 117 THR A CA 1
ATOM 860 C C . THR A 1 117 ? 15.578 -6.901 -13.206 1.00 88.69 117 THR A C 1
ATOM 862 O O . THR A 1 117 ? 16.252 -6.538 -12.246 1.00 88.69 117 THR A O 1
ATOM 865 N N . LYS A 1 118 ? 15.745 -6.352 -14.419 1.00 87.50 118 LYS A N 1
ATOM 866 C CA . LYS A 1 118 ? 16.837 -5.397 -14.739 1.00 87.50 118 LYS A CA 1
ATOM 867 C C . LYS A 1 118 ? 16.421 -4.268 -15.692 1.00 87.50 118 LYS A C 1
ATOM 869 O O . LYS A 1 118 ? 17.264 -3.667 -16.353 1.00 87.50 118 LYS A O 1
ATOM 874 N N . GLY A 1 119 ? 15.121 -3.995 -15.787 1.00 89.12 119 GLY A N 1
ATOM 875 C CA . GLY A 1 119 ? 14.556 -2.922 -16.610 1.00 89.12 119 GLY A CA 1
ATOM 876 C C . GLY A 1 119 ? 13.676 -3.408 -17.763 1.00 89.12 119 GLY A C 1
ATOM 877 O O . GLY A 1 119 ? 13.383 -4.595 -17.905 1.00 89.12 119 GLY A O 1
ATOM 878 N N . PHE A 1 120 ? 13.248 -2.457 -18.595 1.00 91.88 120 PHE A N 1
ATOM 879 C CA . PHE A 1 120 ? 12.178 -2.672 -19.570 1.00 91.88 120 PHE A CA 1
ATOM 880 C C . PHE A 1 120 ? 12.562 -3.582 -20.747 1.00 91.88 120 PHE A C 1
ATOM 882 O O . PHE A 1 120 ? 11.760 -4.414 -21.151 1.00 91.88 120 PHE A O 1
ATOM 889 N N . PHE A 1 121 ? 13.769 -3.465 -21.314 1.00 94.44 121 PHE A N 1
ATOM 890 C CA . PHE A 1 121 ? 14.122 -4.219 -22.529 1.00 94.44 121 PHE A CA 1
ATOM 891 C C . PHE A 1 121 ? 14.180 -5.745 -22.337 1.00 94.44 121 PHE A C 1
ATOM 893 O O . PHE A 1 121 ? 13.676 -6.450 -23.212 1.00 94.44 121 PHE A O 1
ATOM 900 N N . PRO A 1 122 ? 14.751 -6.286 -21.240 1.00 92.75 122 PRO A N 1
ATOM 901 C CA . PRO A 1 122 ? 14.632 -7.710 -20.932 1.00 92.75 122 PRO A CA 1
ATOM 902 C C . PRO A 1 122 ? 13.175 -8.144 -20.738 1.00 92.75 122 PRO A C 1
ATOM 904 O O . PRO A 1 122 ? 12.754 -9.114 -21.357 1.00 92.75 122 PRO A O 1
ATOM 907 N N . PHE A 1 123 ? 12.394 -7.380 -19.965 1.00 95.50 123 PHE A N 1
ATOM 908 C CA . PHE A 1 123 ? 10.977 -7.661 -19.710 1.00 95.50 123 PHE A CA 1
ATOM 909 C C . PHE A 1 123 ? 10.144 -7.685 -21.001 1.00 95.50 123 PHE A C 1
ATOM 911 O O . PHE A 1 123 ? 9.351 -8.597 -21.217 1.00 95.50 123 PHE A O 1
ATOM 918 N N . LYS A 1 124 ? 10.384 -6.731 -21.911 1.00 95.44 124 LYS A N 1
ATOM 919 C CA . LYS A 1 124 ? 9.665 -6.584 -23.185 1.00 95.44 124 LYS A CA 1
ATOM 920 C C . LYS A 1 124 ? 9.651 -7.868 -24.015 1.00 95.44 124 LYS A C 1
ATOM 922 O O . LYS A 1 124 ? 8.674 -8.118 -24.713 1.00 95.44 124 LYS A O 1
ATOM 927 N N . LYS A 1 125 ? 10.713 -8.677 -23.946 1.00 95.88 125 LYS A N 1
ATOM 928 C CA . LYS A 1 125 ? 10.819 -9.937 -24.698 1.00 95.88 125 LYS A CA 1
ATOM 929 C C . LYS A 1 125 ? 9.756 -10.964 -24.296 1.00 95.88 125 LYS A C 1
ATOM 931 O O . LYS A 1 125 ? 9.394 -11.775 -25.134 1.00 95.88 125 LYS A O 1
ATOM 936 N N . HIS A 1 126 ? 9.248 -10.886 -23.067 1.00 95.88 126 HIS A N 1
ATOM 937 C CA . HIS A 1 126 ? 8.240 -11.796 -22.521 1.00 95.88 126 HIS A CA 1
ATOM 938 C C . HIS A 1 126 ? 6.806 -11.270 -22.661 1.00 95.88 126 HIS A C 1
ATOM 940 O O . HIS A 1 126 ? 5.864 -12.019 -22.438 1.00 95.88 126 HIS A O 1
ATOM 946 N N . ILE A 1 127 ? 6.611 -9.999 -23.046 1.00 94.88 127 ILE A N 1
ATOM 947 C CA . ILE A 1 127 ? 5.267 -9.407 -23.176 1.00 94.88 127 ILE A CA 1
ATOM 948 C C . ILE A 1 127 ? 4.353 -10.224 -24.105 1.00 94.88 127 ILE A C 1
ATOM 950 O O . ILE A 1 127 ? 3.220 -10.456 -23.698 1.00 94.88 127 ILE A O 1
ATOM 954 N N . PRO A 1 128 ? 4.787 -10.694 -25.295 1.00 96.00 128 PRO A N 1
ATOM 955 C CA . PRO A 1 128 ? 3.912 -11.493 -26.156 1.00 96.00 128 PRO A CA 1
ATOM 956 C C . PRO A 1 128 ? 3.370 -12.754 -25.462 1.00 96.00 128 PRO A C 1
ATOM 958 O O . PRO A 1 128 ? 2.166 -12.974 -25.463 1.00 96.00 128 PRO A O 1
ATOM 961 N N . GLU A 1 129 ? 4.239 -13.517 -24.794 1.00 95.31 129 GLU A N 1
ATOM 962 C CA . GLU A 1 129 ? 3.868 -14.734 -24.050 1.00 95.31 129 GLU A CA 1
ATOM 963 C C . GLU A 1 129 ? 2.949 -14.417 -22.856 1.00 95.31 129 GLU A C 1
ATOM 965 O O . GLU A 1 129 ? 2.015 -15.160 -22.554 1.00 95.31 129 GLU A O 1
ATOM 970 N N . LEU A 1 130 ? 3.192 -13.293 -22.171 1.00 95.00 130 LEU A N 1
ATOM 971 C CA . LEU A 1 130 ? 2.362 -12.832 -21.055 1.00 95.00 130 LEU A CA 1
ATOM 972 C C . LEU A 1 130 ? 0.952 -12.435 -21.505 1.00 95.00 130 LEU A C 1
ATOM 974 O O . LEU A 1 130 ? -0.005 -12.704 -20.782 1.00 95.00 130 LEU A O 1
ATOM 978 N N . LEU A 1 131 ? 0.824 -11.801 -22.674 1.00 94.44 131 LEU A N 1
ATOM 979 C CA . LEU A 1 131 ? -0.468 -11.413 -23.240 1.00 94.44 131 LEU A CA 1
ATOM 980 C C . LEU A 1 131 ? -1.275 -12.631 -23.695 1.00 94.44 131 LEU A C 1
ATOM 982 O O . LEU A 1 131 ? -2.466 -12.696 -23.400 1.00 94.44 131 LEU A O 1
ATOM 986 N N . GLU A 1 132 ? -0.623 -13.607 -24.330 1.00 94.50 132 GLU A N 1
ATOM 987 C CA . GLU A 1 132 ? -1.254 -14.875 -24.715 1.00 94.50 132 GLU A CA 1
ATOM 988 C C . GLU A 1 132 ? -1.792 -15.609 -23.480 1.00 94.50 132 GLU A C 1
ATOM 990 O O . GLU A 1 132 ? -2.959 -15.988 -23.429 1.00 94.50 132 GLU A O 1
ATOM 995 N N . ARG A 1 133 ? -0.979 -15.722 -22.423 1.00 92.06 133 ARG A N 1
ATOM 996 C CA . ARG A 1 133 ? -1.382 -16.344 -21.152 1.00 92.06 133 ARG A CA 1
ATOM 997 C C . ARG A 1 133 ? -2.506 -15.596 -20.428 1.00 92.06 133 ARG A C 1
ATOM 999 O O . ARG A 1 133 ? -3.206 -16.205 -19.624 1.00 92.06 133 ARG A O 1
ATOM 1006 N N . ALA A 1 134 ? -2.649 -14.297 -20.670 1.00 90.75 134 ALA A N 1
ATOM 1007 C CA . ALA A 1 134 ? -3.726 -13.476 -20.127 1.00 90.75 134 ALA A CA 1
ATOM 1008 C C . ALA A 1 134 ? -4.974 -13.441 -21.028 1.00 90.75 134 ALA A C 1
ATOM 1010 O O . ALA A 1 134 ? -5.916 -12.725 -20.697 1.00 90.75 134 ALA A O 1
ATOM 1011 N N . GLU A 1 135 ? -4.979 -14.180 -22.144 1.00 92.31 135 GLU A N 1
ATOM 1012 C CA . GLU A 1 135 ? -6.072 -14.217 -23.127 1.00 92.31 135 GLU A CA 1
ATOM 1013 C C . GLU A 1 135 ? -6.372 -12.836 -23.748 1.00 92.31 135 GLU A C 1
ATOM 1015 O O . GLU A 1 135 ? -7.519 -12.481 -24.019 1.00 92.31 135 GLU A O 1
ATOM 1020 N N . LEU A 1 136 ? -5.327 -12.028 -23.968 1.00 88.38 136 LEU A N 1
ATOM 1021 C CA . LEU A 1 136 ? -5.423 -10.659 -24.501 1.00 88.38 136 LEU A CA 1
ATOM 1022 C C . LEU A 1 136 ? -4.970 -10.525 -25.967 1.00 88.38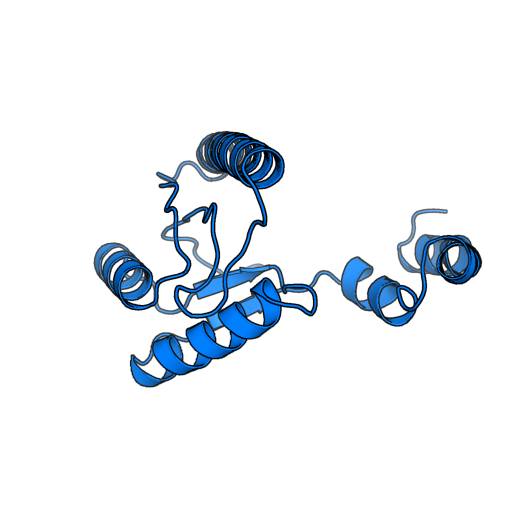 136 LEU A C 1
ATOM 1024 O O . LEU A 1 136 ? -4.855 -9.401 -26.466 1.00 88.38 136 LEU A O 1
ATOM 1028 N N . THR A 1 137 ? -4.693 -11.638 -26.650 1.00 83.44 137 THR A N 1
ATOM 1029 C CA . THR A 1 137 ? -4.233 -11.708 -28.053 1.00 83.44 137 THR A CA 1
ATOM 1030 C C . THR A 1 137 ? -4.868 -12.862 -28.798 1.00 83.44 137 THR A C 1
ATOM 1032 O O . THR A 1 137 ? -5.073 -13.908 -28.147 1.00 83.44 137 THR A O 1
#

Sequence (137 aa):
PHGVDLVAATVVSGSHPDHAWPFGDKAADFVARASADAADHARSTLSLDVPVIDSLDAHTLIEQAGHSGADWILTPDTPVGPLGDGMAALAAELDDAGLPLHRFRRDWDSAAWPFATKGFFPFKKHIPELLERAELT